Protein AF-A0A5C8J3T3-F1 (afdb_monomer_lite)

Structure (mmCIF, N/CA/C/O backbone):
data_AF-A0A5C8J3T3-F1
#
_entry.id   AF-A0A5C8J3T3-F1
#
loop_
_atom_site.group_PDB
_atom_site.id
_atom_site.type_symbol
_atom_site.label_atom_id
_atom_site.label_alt_id
_atom_site.label_comp_id
_atom_site.label_asym_id
_atom_site.label_entity_id
_atom_site.label_seq_id
_atom_site.pdbx_PDB_ins_code
_atom_site.Cartn_x
_atom_site.Cartn_y
_atom_site.Cartn_z
_atom_site.occupancy
_atom_site.B_iso_or_equiv
_atom_site.auth_seq_id
_atom_site.auth_comp_id
_atom_site.auth_asym_id
_atom_site.auth_atom_id
_atom_site.pdbx_PDB_model_num
ATOM 1 N N . MET A 1 1 ? -14.291 -5.565 -1.171 1.00 85.50 1 MET A N 1
ATOM 2 C CA . MET A 1 1 ? -12.936 -5.774 -1.737 1.00 85.50 1 MET A CA 1
ATOM 3 C C . MET A 1 1 ? -12.747 -4.829 -2.912 1.00 85.50 1 MET A C 1
ATOM 5 O O . MET A 1 1 ? -13.605 -4.812 -3.785 1.00 85.50 1 MET A O 1
ATOM 9 N N . LEU A 1 2 ? -11.658 -4.062 -2.923 1.00 94.94 2 LEU A N 1
ATOM 10 C CA . LEU A 1 2 ? -1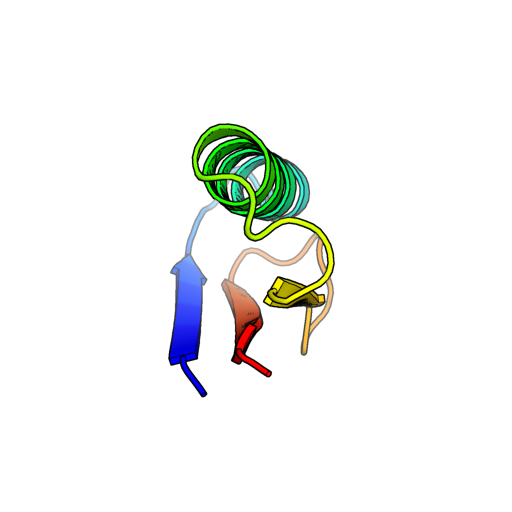1.281 -3.136 -3.995 1.00 94.94 2 LEU A CA 1
ATOM 11 C C . LEU A 1 2 ? -9.919 -3.552 -4.573 1.00 94.94 2 LEU A C 1
ATOM 13 O O . LEU A 1 2 ? -9.005 -3.908 -3.827 1.00 94.94 2 LEU A O 1
ATOM 17 N N . ILE A 1 3 ? -9.790 -3.509 -5.898 1.00 95.50 3 ILE A N 1
ATOM 18 C CA . ILE A 1 3 ? -8.529 -3.729 -6.613 1.00 95.50 3 ILE A CA 1
ATOM 19 C C . ILE A 1 3 ? -8.119 -2.410 -7.259 1.00 95.50 3 ILE A C 1
ATOM 21 O O . ILE A 1 3 ? -8.911 -1.807 -7.980 1.00 95.50 3 ILE A O 1
ATOM 25 N N . ILE A 1 4 ? -6.885 -1.980 -7.014 1.00 96.31 4 ILE A N 1
ATOM 26 C CA . ILE A 1 4 ? -6.293 -0.799 -7.642 1.00 96.31 4 ILE A CA 1
ATOM 27 C C . ILE A 1 4 ? -5.157 -1.271 -8.551 1.00 96.31 4 ILE A C 1
ATOM 29 O O . ILE A 1 4 ? -4.168 -1.830 -8.075 1.00 96.31 4 ILE A O 1
ATOM 33 N N . ASP A 1 5 ? -5.286 -1.036 -9.856 1.00 96.50 5 ASP A N 1
ATOM 34 C CA . ASP A 1 5 ? -4.203 -1.230 -10.823 1.00 96.50 5 ASP A CA 1
ATOM 35 C C . ASP A 1 5 ? -3.301 0.017 -10.841 1.00 96.50 5 ASP A C 1
ATOM 37 O O . ASP A 1 5 ? -3.613 1.041 -11.450 1.00 96.50 5 ASP A O 1
ATOM 41 N N . TYR A 1 6 ? -2.155 -0.055 -10.165 1.00 95.88 6 TYR A N 1
ATOM 42 C CA . TYR A 1 6 ? -1.164 1.019 -10.128 1.00 95.88 6 TYR A CA 1
ATOM 43 C C . TYR A 1 6 ? -0.185 0.900 -11.301 1.00 95.88 6 TYR A C 1
ATOM 45 O O . TYR A 1 6 ? 0.589 -0.054 -11.383 1.00 95.88 6 TYR A O 1
ATOM 53 N N . HIS A 1 7 ? -0.206 1.870 -12.218 1.00 96.75 7 HIS A N 1
ATOM 54 C CA . HIS A 1 7 ?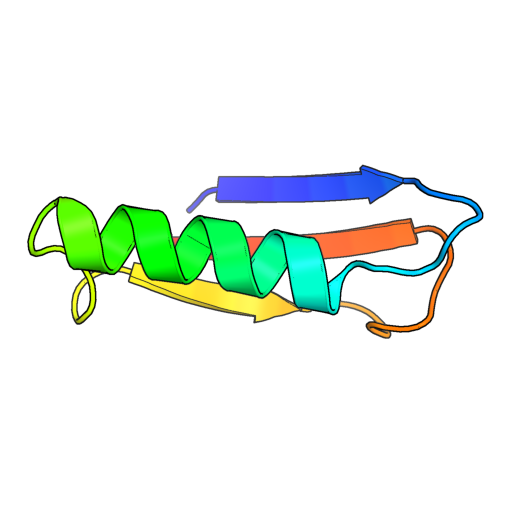 0.651 1.903 -13.407 1.00 96.75 7 HIS A CA 1
ATOM 55 C C . HIS A 1 7 ? 1.580 3.120 -13.363 1.00 96.75 7 HIS A C 1
ATOM 57 O O . HIS A 1 7 ? 1.139 4.261 -13.493 1.00 96.75 7 HIS A O 1
ATOM 63 N N . SER A 1 8 ? 2.886 2.901 -13.205 1.00 94.50 8 SER A N 1
ATOM 64 C CA . SER A 1 8 ? 3.854 3.998 -13.147 1.00 94.50 8 SER A CA 1
ATOM 65 C C . SER A 1 8 ? 5.267 3.561 -13.511 1.00 94.50 8 SER A C 1
ATOM 67 O O . SER A 1 8 ? 5.808 2.599 -12.971 1.00 94.50 8 SER A O 1
ATOM 69 N N . LYS A 1 9 ? 5.942 4.345 -14.363 1.00 95.62 9 LYS A N 1
ATOM 70 C CA . LYS A 1 9 ? 7.373 4.150 -14.667 1.00 95.62 9 LYS A CA 1
ATOM 71 C C . LYS A 1 9 ? 8.272 4.352 -13.441 1.00 95.62 9 LYS A C 1
ATOM 73 O O . LYS A 1 9 ? 9.375 3.816 -13.432 1.00 95.62 9 LYS A O 1
ATOM 78 N N . ARG A 1 10 ? 7.797 5.101 -12.436 1.00 95.50 10 ARG A N 1
ATOM 79 C CA . ARG A 1 10 ? 8.539 5.435 -11.210 1.00 95.50 10 ARG A CA 1
ATOM 80 C C . ARG A 1 10 ? 8.602 4.285 -10.198 1.00 95.50 10 ARG A C 1
ATOM 82 O O . ARG A 1 10 ? 9.397 4.379 -9.279 1.00 95.50 10 ARG A O 1
ATOM 89 N N . ARG A 1 11 ? 7.788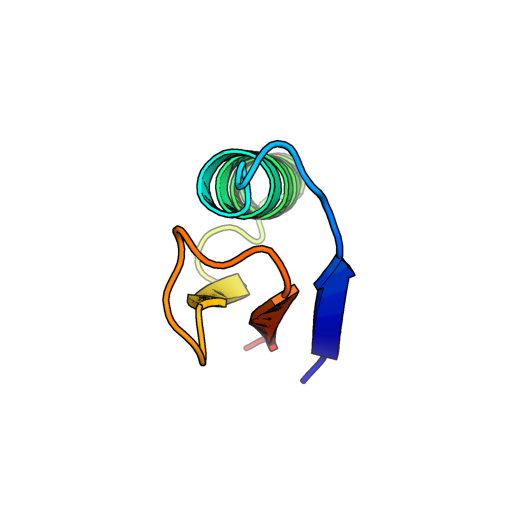 3.226 -10.358 1.00 93.56 11 ARG A N 1
ATOM 90 C CA . ARG A 1 11 ? 7.791 2.015 -9.499 1.00 93.56 11 ARG A CA 1
ATOM 91 C C . ARG A 1 11 ? 7.529 2.282 -8.007 1.00 93.56 11 ARG A C 1
ATOM 93 O O . ARG A 1 11 ? 7.961 1.549 -7.140 1.00 93.56 11 ARG A O 1
ATOM 100 N N . MET A 1 12 ? 6.787 3.346 -7.698 1.00 95.06 12 MET A N 1
ATOM 101 C CA . MET A 1 12 ? 6.514 3.762 -6.313 1.00 95.06 12 MET A CA 1
ATOM 102 C C . MET A 1 12 ? 5.232 3.143 -5.726 1.00 95.06 12 MET A C 1
ATOM 104 O O . MET A 1 12 ? 4.455 3.848 -5.084 1.00 95.06 12 MET A O 1
ATOM 108 N N . ALA A 1 13 ? 4.949 1.858 -5.961 1.00 95.62 13 ALA A N 1
ATOM 109 C CA . ALA A 1 13 ? 3.707 1.261 -5.451 1.00 95.62 13 ALA A CA 1
ATOM 110 C C . ALA A 1 13 ? 3.659 1.250 -3.913 1.00 95.62 13 ALA A C 1
ATOM 112 O O . ALA A 1 13 ? 2.603 1.487 -3.330 1.00 95.62 13 ALA A O 1
ATOM 113 N N . GLY A 1 14 ? 4.813 1.090 -3.253 1.00 94.31 14 GLY A N 1
ATOM 114 C CA . GLY A 1 14 ? 4.928 1.220 -1.797 1.00 94.31 14 GLY A CA 1
ATOM 115 C C . GLY A 1 14 ? 4.469 2.584 -1.265 1.00 94.31 14 GLY A C 1
ATOM 116 O O . GLY A 1 14 ? 3.810 2.647 -0.230 1.00 94.31 14 GLY A O 1
ATOM 117 N N . PHE A 1 15 ? 4.722 3.671 -2.004 1.00 94.94 15 PHE A N 1
ATOM 118 C CA . PHE A 1 15 ? 4.244 5.009 -1.639 1.00 94.94 15 PHE A CA 1
ATOM 119 C C . PHE A 1 15 ? 2.716 5.112 -1.724 1.00 94.94 15 PHE A C 1
ATOM 121 O O . PHE A 1 15 ? 2.079 5.615 -0.802 1.00 94.94 15 PHE A O 1
ATOM 128 N N . ALA A 1 16 ? 2.116 4.575 -2.793 1.00 95.62 16 ALA A N 1
ATOM 129 C CA . ALA A 1 16 ? 0.661 4.524 -2.934 1.00 95.62 16 ALA A CA 1
ATOM 130 C C . ALA A 1 16 ? 0.011 3.698 -1.811 1.00 95.62 16 ALA A C 1
ATOM 132 O O . ALA A 1 16 ? -0.969 4.138 -1.215 1.00 95.62 16 ALA A O 1
ATOM 133 N N . ILE A 1 17 ? 0.596 2.545 -1.465 1.00 95.94 17 ILE A N 1
ATOM 134 C CA . ILE A 1 17 ? 0.160 1.720 -0.327 1.00 95.94 17 ILE A CA 1
ATOM 135 C C . ILE A 1 17 ? 0.221 2.522 0.981 1.00 95.94 17 ILE A C 1
ATOM 137 O O . ILE A 1 17 ? -0.726 2.477 1.765 1.00 95.94 17 ILE A O 1
ATOM 141 N N . GLY A 1 18 ? 1.303 3.274 1.202 1.00 96.38 18 GLY A N 1
ATOM 142 C CA . GLY A 1 18 ? 1.461 4.140 2.371 1.00 96.38 18 GLY A CA 1
ATOM 143 C C . GLY A 1 18 ? 0.362 5.199 2.483 1.00 96.38 18 GLY A C 1
ATOM 144 O O . GLY A 1 18 ? -0.224 5.344 3.552 1.00 96.38 18 GLY A O 1
ATOM 145 N N . ILE A 1 19 ? 0.023 5.878 1.379 1.00 97.31 19 ILE A N 1
ATOM 146 C CA . ILE A 1 19 ? -1.080 6.855 1.344 1.00 97.31 19 ILE A CA 1
ATOM 147 C C . ILE A 1 19 ? -2.411 6.196 1.715 1.00 97.31 19 ILE A C 1
ATOM 149 O O . ILE A 1 19 ? -3.137 6.727 2.550 1.00 97.31 19 ILE A O 1
ATOM 153 N N . ILE A 1 20 ? -2.728 5.038 1.125 1.00 96.81 20 ILE A N 1
ATOM 154 C CA . ILE A 1 20 ? -3.997 4.340 1.386 1.00 96.81 20 ILE A CA 1
ATOM 155 C C . ILE A 1 20 ? -4.103 3.964 2.870 1.00 96.81 20 ILE A C 1
ATOM 157 O O . ILE A 1 20 ? -5.130 4.220 3.494 1.00 96.81 20 ILE A O 1
ATOM 161 N N . LYS A 1 21 ? -3.031 3.411 3.454 1.00 96.75 21 LYS A N 1
ATOM 162 C CA . LYS A 1 21 ? -2.989 3.087 4.888 1.00 96.75 21 LYS A CA 1
ATOM 163 C C . LYS A 1 21 ? -3.132 4.335 5.762 1.00 96.75 21 LYS A C 1
ATOM 165 O O . LYS A 1 21 ? -3.890 4.310 6.722 1.00 96.75 21 LYS A O 1
ATOM 170 N N . GLY A 1 22 ? -2.455 5.428 5.404 1.00 97.75 22 GLY A N 1
ATOM 171 C CA . GLY A 1 22 ? -2.563 6.702 6.117 1.00 97.75 22 GLY A CA 1
ATOM 172 C C . GLY A 1 22 ? -3.983 7.275 6.104 1.00 97.75 22 GLY A C 1
ATOM 173 O O . GLY A 1 22 ? -4.453 7.748 7.134 1.00 97.75 22 GLY A O 1
ATOM 174 N N . LEU A 1 23 ? -4.691 7.176 4.973 1.00 97.19 23 LEU A N 1
ATOM 175 C CA . LEU A 1 23 ? -6.101 7.568 4.882 1.00 97.19 23 LEU A CA 1
ATOM 176 C C . LEU A 1 23 ? -6.994 6.685 5.761 1.00 97.19 23 LEU A C 1
ATOM 178 O O . LEU A 1 23 ? -7.825 7.219 6.486 1.00 97.19 23 LEU A O 1
ATOM 182 N N . ALA A 1 24 ? -6.796 5.364 5.759 1.00 96.88 24 ALA A N 1
ATOM 183 C CA . ALA A 1 24 ? -7.555 4.468 6.635 1.00 96.88 24 ALA A CA 1
ATOM 184 C C . ALA A 1 24 ? -7.345 4.812 8.119 1.00 96.88 24 ALA A C 1
ATOM 186 O O . ALA A 1 24 ? -8.310 4.914 8.870 1.00 96.88 24 ALA A O 1
ATOM 187 N N . SER A 1 25 ? -6.102 5.068 8.541 1.00 97.19 25 SER A N 1
ATOM 188 C CA . SER A 1 25 ? -5.817 5.542 9.901 1.00 97.19 25 SER A CA 1
ATOM 189 C C . SER A 1 25 ? -6.482 6.885 10.211 1.00 97.19 25 SER A C 1
ATOM 191 O O . SER A 1 25 ? -7.003 7.057 11.306 1.00 97.19 25 SER A O 1
ATOM 193 N N . TYR A 1 26 ? -6.489 7.827 9.264 1.00 97.88 26 TYR A N 1
ATOM 194 C CA . TYR A 1 26 ? -7.112 9.140 9.450 1.00 97.88 26 TYR A CA 1
ATOM 195 C C . TYR A 1 26 ? -8.625 9.053 9.716 1.00 97.88 26 TYR A C 1
ATOM 197 O O . TYR A 1 26 ? -9.148 9.837 10.503 1.00 97.88 26 TYR A O 1
ATOM 205 N N . PHE A 1 27 ? -9.312 8.087 9.103 1.00 97.19 27 PHE A N 1
ATOM 206 C CA . PHE A 1 27 ? -10.745 7.845 9.302 1.00 97.19 27 PHE A CA 1
ATOM 207 C C . PHE A 1 27 ? -11.067 6.846 10.430 1.00 97.19 27 PHE A C 1
ATOM 209 O O . PHE A 1 27 ? -12.212 6.423 10.543 1.00 97.19 27 PHE A O 1
ATOM 216 N N . ASP A 1 28 ? -10.090 6.474 11.266 1.00 96.56 28 ASP A N 1
ATOM 217 C CA . ASP A 1 28 ? -10.253 5.471 12.336 1.00 96.56 28 ASP A CA 1
ATOM 218 C C . ASP A 1 28 ? -10.667 4.072 11.816 1.00 96.56 28 ASP A C 1
ATOM 220 O O . ASP A 1 28 ? -11.360 3.278 12.457 1.00 96.56 28 ASP A O 1
ATOM 224 N N . GLU A 1 29 ? -10.220 3.750 10.601 1.00 96.50 29 GLU A N 1
ATOM 225 C CA . GLU A 1 29 ? -10.449 2.473 9.919 1.00 96.50 29 GLU A CA 1
ATOM 226 C C . GLU A 1 29 ? -9.156 1.658 9.758 1.00 96.50 29 GLU A C 1
ATOM 228 O O . GLU A 1 29 ? -9.144 0.634 9.078 1.00 96.50 29 GLU A O 1
ATOM 233 N N . GLY A 1 30 ? -8.051 2.077 10.381 1.00 93.62 30 GLY A N 1
ATOM 234 C CA . GLY A 1 30 ? -6.730 1.462 10.194 1.00 93.62 30 GLY A CA 1
ATOM 235 C C . GLY A 1 30 ? -6.684 -0.046 10.478 1.00 93.62 30 GLY A C 1
ATOM 236 O O . GLY A 1 30 ? -6.005 -0.778 9.765 1.00 93.62 30 GLY A O 1
ATOM 237 N N . GLU A 1 31 ? -7.442 -0.524 11.467 1.00 93.12 31 GLU A N 1
ATOM 238 C CA . GLU A 1 31 ? -7.554 -1.961 11.772 1.00 93.12 31 GLU A CA 1
ATOM 239 C C . GLU A 1 31 ? -8.612 -2.683 10.924 1.00 93.12 31 GLU A C 1
ATOM 241 O O . GLU A 1 31 ? -8.608 -3.909 10.835 1.00 93.12 31 GLU A O 1
ATOM 246 N N . LYS A 1 32 ? -9.503 -1.929 10.272 1.00 94.25 32 LYS A N 1
ATOM 247 C CA . LYS A 1 32 ? -10.582 -2.445 9.418 1.00 94.25 32 LYS A CA 1
ATOM 248 C C . LYS A 1 32 ? -10.165 -2.552 7.954 1.00 94.25 32 LYS A C 1
ATOM 250 O O . LYS A 1 32 ? -10.858 -3.199 7.173 1.00 94.25 32 LYS A O 1
ATOM 255 N N . VAL A 1 33 ? -9.045 -1.936 7.569 1.00 95.50 33 VAL A N 1
ATOM 256 C CA . VAL A 1 33 ? -8.566 -1.896 6.184 1.00 95.50 33 VAL A CA 1
ATOM 257 C C . VAL A 1 33 ? -7.227 -2.615 6.044 1.00 95.50 33 VAL A C 1
ATOM 259 O O . VAL A 1 33 ? -6.193 -2.164 6.531 1.00 95.50 33 VAL A O 1
ATOM 262 N N . SER A 1 34 ? -7.217 -3.708 5.281 1.00 95.19 34 SER A N 1
ATOM 263 C CA . SER A 1 34 ? -5.990 -4.411 4.895 1.00 95.19 34 SER A CA 1
ATOM 264 C C . SER A 1 34 ? -5.572 -4.025 3.478 1.00 95.19 34 SER A C 1
ATOM 266 O O . SER A 1 34 ? -6.351 -4.153 2.533 1.00 95.19 34 SER A O 1
ATOM 268 N N . VAL A 1 35 ? -4.328 -3.558 3.324 1.00 95.19 35 VAL A N 1
ATOM 269 C CA . VAL A 1 35 ? -3.747 -3.131 2.040 1.00 95.19 35 VAL A CA 1
ATOM 270 C C . VAL A 1 35 ? -2.505 -3.963 1.742 1.00 95.19 35 VAL A C 1
ATOM 272 O O . VAL A 1 35 ? -1.496 -3.847 2.447 1.00 95.19 35 VAL A O 1
ATOM 275 N N . LEU 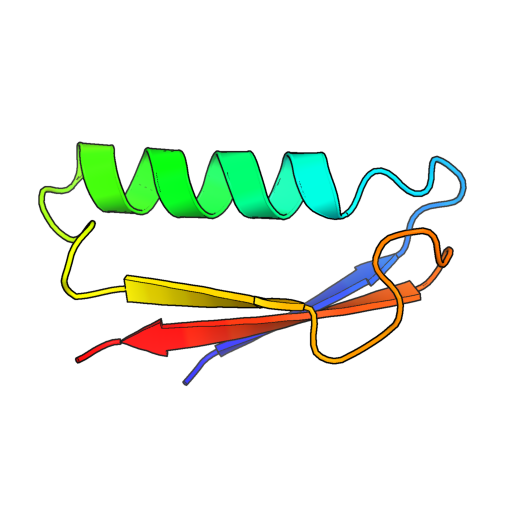A 1 36 ? -2.568 -4.770 0.682 1.00 91.38 36 LEU A N 1
ATOM 276 C CA . LEU A 1 36 ? -1.504 -5.694 0.287 1.00 91.38 36 LEU A CA 1
ATOM 277 C C . LEU A 1 36 ? -1.189 -5.574 -1.213 1.00 91.38 36 LEU A C 1
ATOM 279 O O . LEU A 1 36 ? -2.115 -5.516 -2.028 1.00 91.38 36 LEU A O 1
ATOM 283 N N . PRO A 1 37 ? 0.093 -5.580 -1.614 1.00 87.62 37 PRO A N 1
ATOM 284 C CA . PRO A 1 37 ? 0.453 -5.788 -3.009 1.00 87.62 37 PRO A CA 1
ATOM 285 C C . PRO A 1 37 ? 0.158 -7.245 -3.402 1.00 87.62 37 PRO A C 1
ATOM 287 O O . PRO A 1 37 ? 0.504 -8.179 -2.685 1.00 87.62 37 PRO A O 1
ATOM 290 N N . ALA A 1 38 ? -0.499 -7.443 -4.541 1.00 81.62 38 ALA A N 1
ATOM 291 C CA . ALA A 1 38 ? -0.797 -8.759 -5.116 1.00 81.62 38 ALA A CA 1
ATOM 292 C C . ALA A 1 38 ? 0.186 -9.172 -6.221 1.00 81.62 38 ALA A C 1
ATOM 294 O O . ALA A 1 38 ? 0.103 -10.278 -6.750 1.00 81.62 38 ALA A O 1
ATOM 295 N N . THR A 1 39 ? 1.096 -8.273 -6.579 1.00 82.56 39 THR A N 1
ATOM 296 C CA . THR A 1 39 ? 2.178 -8.465 -7.546 1.00 82.56 39 THR A CA 1
ATOM 297 C C . THR A 1 39 ? 3.434 -7.788 -7.009 1.00 82.56 39 THR A C 1
ATOM 299 O O . THR A 1 39 ? 3.376 -7.097 -5.993 1.00 82.56 39 THR A O 1
ATOM 302 N N . GLU A 1 40 ? 4.549 -7.927 -7.720 1.00 86.94 40 GLU A N 1
ATOM 303 C CA . GLU A 1 40 ? 5.830 -7.381 -7.279 1.00 86.94 40 GLU A CA 1
ATOM 304 C C . GLU A 1 40 ? 5.789 -5.849 -7.060 1.00 86.94 40 GLU A C 1
ATOM 306 O O . GLU A 1 40 ? 5.496 -5.129 -8.021 1.00 86.94 40 GLU A O 1
ATOM 311 N N . PRO A 1 41 ? 6.050 -5.328 -5.839 1.00 79.94 41 PRO A N 1
ATOM 312 C CA . PRO A 1 41 ? 5.934 -3.902 -5.520 1.00 79.94 41 PRO A CA 1
ATOM 313 C C . PRO A 1 41 ? 6.832 -2.974 -6.345 1.00 79.94 41 PRO A C 1
ATOM 315 O O . PRO A 1 41 ? 6.436 -1.831 -6.595 1.00 79.94 41 PRO A O 1
ATOM 318 N N . ASP A 1 42 ? 7.984 -3.458 -6.819 1.00 86.50 42 ASP A N 1
ATOM 319 C CA . ASP A 1 42 ? 8.918 -2.669 -7.637 1.00 86.50 42 ASP A CA 1
ATOM 320 C C . ASP A 1 42 ? 8.626 -2.750 -9.148 1.00 86.50 42 ASP A C 1
ATOM 322 O O . ASP A 1 42 ? 9.378 -2.237 -9.991 1.00 86.50 42 ASP A O 1
ATOM 326 N N . ALA A 1 43 ? 7.513 -3.374 -9.540 1.00 91.12 43 ALA A N 1
ATOM 327 C CA . ALA A 1 43 ? 7.090 -3.424 -10.930 1.00 91.12 43 ALA A CA 1
ATOM 328 C C . ALA A 1 43 ? 6.490 -2.087 -11.408 1.00 91.12 43 ALA A C 1
ATOM 330 O O . ALA A 1 43 ? 5.990 -1.253 -10.653 1.00 91.12 43 ALA A O 1
ATOM 331 N N . LYS A 1 44 ? 6.486 -1.883 -12.733 1.00 93.50 44 LYS A N 1
ATOM 332 C CA . LYS A 1 44 ? 5.780 -0.746 -13.358 1.00 93.50 44 LYS A CA 1
ATOM 333 C C . LYS A 1 44 ? 4.257 -0.868 -13.270 1.00 93.50 44 LYS A C 1
ATOM 335 O O . LYS A 1 44 ? 3.563 0.130 -13.451 1.00 93.50 44 LYS A O 1
ATOM 340 N N . ARG A 1 45 ? 3.761 -2.086 -13.060 1.00 95.44 45 ARG A N 1
ATOM 341 C CA . ARG A 1 45 ? 2.353 -2.424 -12.898 1.00 95.44 45 ARG A CA 1
ATOM 342 C C . ARG A 1 45 ? 2.219 -3.222 -11.614 1.00 95.44 45 ARG A C 1
ATOM 344 O O . ARG A 1 45 ? 2.784 -4.309 -11.535 1.00 95.44 45 ARG A O 1
ATOM 351 N N . VAL A 1 46 ? 1.483 -2.679 -10.652 1.00 96.19 46 VAL A N 1
ATOM 352 C CA . VAL A 1 46 ? 1.235 -3.331 -9.369 1.00 96.19 46 VAL A CA 1
ATOM 353 C C . VAL A 1 46 ? -0.256 -3.405 -9.113 1.00 96.19 46 VAL A C 1
ATOM 355 O O . VAL A 1 46 ? -0.934 -2.383 -9.160 1.00 96.19 46 VAL A O 1
ATOM 358 N N . GLN A 1 47 ? -0.769 -4.596 -8.823 1.00 96.75 47 GLN A N 1
ATOM 359 C CA . GLN A 1 47 ? -2.116 -4.722 -8.280 1.00 96.75 47 GLN A CA 1
ATOM 360 C C . GLN A 1 47 ? -2.066 -4.553 -6.771 1.00 96.75 47 GLN A C 1
ATOM 362 O O . GLN A 1 47 ? -1.384 -5.304 -6.077 1.00 96.75 47 GLN A O 1
ATOM 367 N N . ILE A 1 48 ? -2.803 -3.575 -6.261 1.00 96.38 48 ILE A N 1
ATOM 368 C CA . ILE A 1 48 ? -2.966 -3.340 -4.830 1.00 96.38 48 ILE A CA 1
ATOM 369 C C . ILE A 1 48 ? -4.358 -3.840 -4.447 1.00 96.38 48 ILE A C 1
ATOM 371 O O . ILE A 1 48 ? -5.366 -3.394 -4.997 1.00 96.38 48 ILE A O 1
ATOM 375 N N . ARG A 1 49 ? -4.411 -4.793 -3.518 1.00 96.44 49 ARG A N 1
ATOM 376 C CA . ARG A 1 49 ? -5.650 -5.327 -2.951 1.00 96.44 49 ARG A CA 1
ATOM 377 C C . ARG A 1 49 ? -5.974 -4.574 -1.673 1.00 96.44 49 ARG A C 1
ATOM 379 O O . ARG A 1 49 ? -5.147 -4.532 -0.765 1.00 96.44 49 ARG A O 1
ATOM 386 N N . VAL A 1 50 ? -7.184 -4.032 -1.610 1.00 96.81 50 VAL A N 1
ATOM 387 C CA . VAL A 1 50 ? -7.737 -3.381 -0.422 1.00 96.81 50 VAL A CA 1
ATOM 388 C C . VAL A 1 50 ? -8.945 -4.185 0.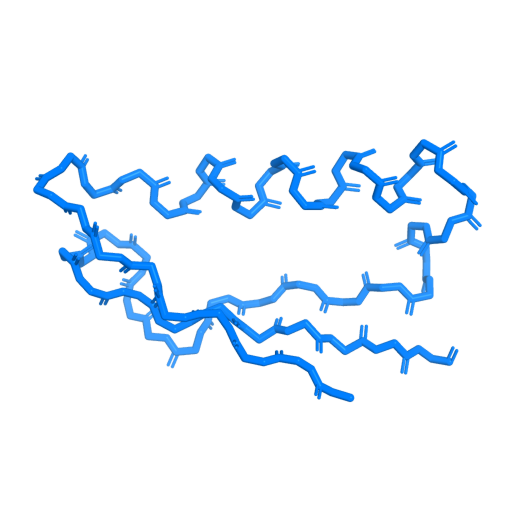052 1.00 96.81 50 VAL A C 1
ATOM 390 O O . VAL A 1 50 ? -9.908 -4.406 -0.694 1.00 96.81 50 VAL A O 1
ATOM 393 N N . GLN A 1 51 ? -8.880 -4.668 1.285 1.00 96.19 51 GLN A N 1
ATOM 394 C CA . GLN A 1 51 ? -9.958 -5.398 1.947 1.00 96.19 51 GLN A CA 1
ATOM 395 C C . GLN A 1 51 ? -10.480 -4.566 3.113 1.00 96.19 51 GLN A C 1
ATOM 397 O O . GLN A 1 51 ? -9.688 -3.944 3.812 1.00 96.19 51 GLN A O 1
ATOM 402 N N . PHE A 1 52 ? -11.797 -4.573 3.289 1.00 93.25 52 PHE A N 1
ATOM 403 C CA . PHE A 1 52 ? -12.510 -3.889 4.364 1.00 93.25 52 PHE A CA 1
ATOM 404 C C . PHE A 1 52 ? -13.184 -4.975 5.211 1.00 93.25 52 PHE A C 1
ATOM 406 O O . PHE A 1 52 ? -13.759 -5.896 4.618 1.00 93.25 52 PHE A 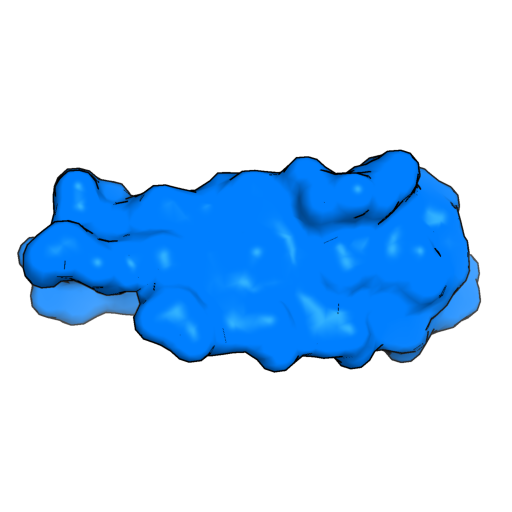O 1
ATOM 413 N N . LEU A 1 53 ? -13.050 -4.894 6.535 1.00 86.00 53 LEU A N 1
ATOM 414 C CA . LEU A 1 53 ? -13.685 -5.773 7.524 1.00 86.00 53 LEU A CA 1
ATOM 415 C C . LEU A 1 53 ? -15.076 -5.270 7.917 1.00 86.00 53 LEU A C 1
ATOM 417 O O . LEU A 1 53 ? -15.232 -4.037 8.069 1.00 86.00 53 LEU A O 1
#

Sequence (53 aa):
MLIIDYHSKRRMAGFAIGIIKGLASYFDEGEKVSVLPATEPDAKRVQIRVQFL

Radius of gyration: 10.95 Å; chains: 1; bounding box: 23×18×27 Å

Secondary structure (DSSP, 8-state):
-EEEEEE-TT--HHHHHHHHHHHHHHTT-TTTEEEEESS-TTSSEEEEEEEE-

pLDDT: mean 93.92, std 4.3, range [79.94, 97.88]

Organism: NCBI:txid2603253

InterPro domains:
  IPR011644 Heme NO-binding [PF07700] (2-33)
  IPR024096 NO signalling/Golgi transport ligand-binding domain superfamily [SSF111126] (2-51)
  IPR038158 H-NOX domain superfamily [G3DSA:3.90.1520.10] (1-53)

Foldseek 3Di:
DDKDWQAAPQLVQVVVLVVVLVVCVVVVNNVQWDWDWPDDSSDNIIIIDIGGD